Protein AF-A0A848XQP1-F1 (afdb_monomer_lite)

Sequence (62 aa):
MEVAIEDGTVDGDSFTFVTVLEMRGNTIRQVHRGTVEGDVMSGVVEGPRGEQPFTGTRVSSD

pLDDT: mean 94.54, std 7.46, range [58.38, 98.56]

Structure (mmCIF, N/CA/C/O backbone):
data_AF-A0A848XQP1-F1
#
_entry.id   AF-A0A848XQP1-F1
#
loop_
_atom_site.group_PDB
_atom_site.id
_atom_site.type_symbol
_atom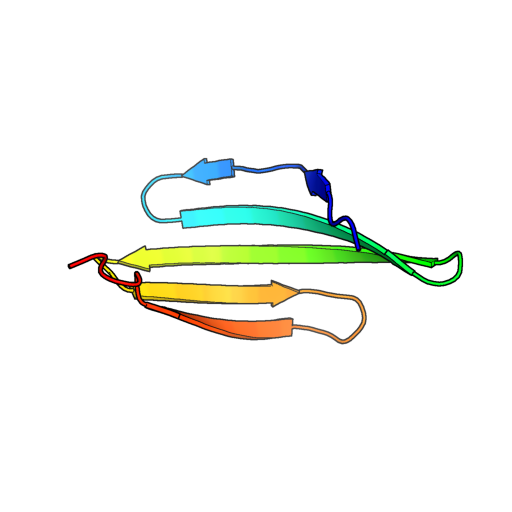_site.label_atom_id
_atom_site.label_alt_id
_atom_site.label_comp_id
_atom_site.label_asym_id
_atom_site.label_entity_id
_atom_site.label_seq_id
_atom_site.pdbx_PDB_ins_code
_atom_site.Cartn_x
_atom_site.Cartn_y
_atom_site.Cartn_z
_atom_site.occupancy
_atom_site.B_iso_or_equiv
_atom_site.auth_seq_id
_atom_site.auth_comp_id
_atom_site.auth_asym_id
_atom_site.auth_atom_id
_atom_site.pdbx_PDB_model_num
ATOM 1 N N . MET A 1 1 ? 0.984 9.899 -16.279 1.00 71.44 1 MET A N 1
ATOM 2 C CA . MET A 1 1 ? 1.812 8.748 -15.876 1.00 71.44 1 MET A CA 1
ATOM 3 C C . MET A 1 1 ? 0.845 7.733 -15.331 1.00 71.44 1 MET A C 1
ATOM 5 O O . MET A 1 1 ? 0.065 8.091 -14.460 1.00 71.44 1 MET A O 1
ATOM 9 N N . GLU A 1 2 ? 0.806 6.557 -15.933 1.00 82.25 2 GLU A N 1
ATOM 10 C CA . GLU A 1 2 ? -0.048 5.467 -15.472 1.00 82.25 2 GLU A CA 1
ATOM 11 C C . GLU A 1 2 ? 0.714 4.669 -14.412 1.00 82.25 2 GLU A C 1
ATOM 13 O O . GLU A 1 2 ? 1.926 4.484 -14.535 1.00 82.25 2 GLU A O 1
ATOM 18 N N . VAL A 1 3 ? 0.017 4.261 -13.356 1.00 93.38 3 VAL A N 1
ATOM 19 C CA . VAL A 1 3 ? 0.545 3.396 -12.299 1.00 93.38 3 VAL A CA 1
ATOM 20 C C . VAL A 1 3 ? -0.420 2.230 -12.192 1.00 93.38 3 VAL A C 1
ATOM 22 O O . VAL A 1 3 ? -1.585 2.438 -11.851 1.00 93.38 3 VAL A O 1
ATOM 25 N N . ALA A 1 4 ? 0.044 1.026 -12.517 1.00 96.00 4 ALA A N 1
ATOM 26 C CA . ALA A 1 4 ? -0.773 -0.170 -12.366 1.00 96.00 4 ALA A CA 1
ATOM 27 C C . ALA A 1 4 ? -0.792 -0.601 -10.896 1.00 96.00 4 ALA A C 1
ATOM 29 O O . ALA A 1 4 ? 0.206 -0.447 -10.186 1.00 96.00 4 ALA A O 1
ATOM 30 N N . ILE A 1 5 ? -1.927 -1.137 -10.451 1.00 97.06 5 ILE A N 1
ATOM 31 C CA . ILE A 1 5 ? -2.078 -1.765 -9.137 1.00 97.06 5 ILE A CA 1
ATOM 32 C C . ILE A 1 5 ? -2.287 -3.262 -9.359 1.00 97.06 5 ILE A C 1
ATOM 34 O O . ILE A 1 5 ? -3.159 -3.658 -10.131 1.00 97.06 5 ILE A O 1
ATOM 38 N N . GLU A 1 6 ? -1.489 -4.076 -8.679 1.00 97.56 6 GLU A N 1
ATOM 39 C CA . GLU A 1 6 ? -1.483 -5.538 -8.760 1.00 97.56 6 GLU A CA 1
ATOM 40 C C . GLU A 1 6 ? -1.562 -6.152 -7.352 1.00 97.56 6 GLU A C 1
ATOM 42 O O . GLU A 1 6 ? -1.297 -5.477 -6.354 1.00 97.56 6 GLU A O 1
ATOM 47 N N . ASP A 1 7 ? -1.925 -7.437 -7.278 1.00 97.06 7 ASP A N 1
ATOM 48 C CA . ASP A 1 7 ? -1.841 -8.278 -6.071 1.00 97.06 7 ASP A CA 1
ATOM 49 C C . ASP A 1 7 ? -2.471 -7.668 -4.801 1.00 97.06 7 ASP A C 1
ATOM 51 O O . ASP A 1 7 ? -1.957 -7.806 -3.691 1.00 97.06 7 ASP A O 1
ATOM 55 N N . GLY A 1 8 ? -3.593 -6.964 -4.968 1.00 97.69 8 GLY A N 1
ATOM 56 C CA . GLY A 1 8 ? -4.304 -6.321 -3.867 1.00 97.69 8 GLY A CA 1
ATOM 57 C C . GLY A 1 8 ? -5.031 -7.324 -2.967 1.00 97.69 8 GLY A C 1
ATOM 58 O O . GLY A 1 8 ? -5.864 -8.093 -3.449 1.00 97.69 8 GLY A O 1
ATOM 59 N N . THR A 1 9 ? -4.784 -7.270 -1.657 1.00 98.31 9 THR A N 1
ATOM 60 C CA . THR A 1 9 ? -5.540 -8.024 -0.644 1.00 98.31 9 THR A CA 1
ATOM 61 C C . THR A 1 9 ? -5.981 -7.126 0.502 1.00 98.31 9 THR A C 1
ATOM 63 O O . THR A 1 9 ? -5.256 -6.215 0.902 1.00 98.31 9 THR A O 1
ATOM 66 N N . VAL A 1 10 ? -7.138 -7.438 1.080 1.00 98.06 10 VAL A N 1
ATOM 67 C CA . VAL A 1 10 ? -7.634 -6.845 2.326 1.00 98.06 10 VAL A CA 1
ATOM 68 C C . VAL A 1 10 ? -7.961 -7.980 3.289 1.00 98.06 10 VAL A C 1
ATOM 70 O O . VAL A 1 10 ? -8.657 -8.920 2.904 1.00 98.06 10 VAL A O 1
ATOM 73 N N . ASP A 1 11 ? -7.461 -7.886 4.516 1.00 97.88 11 ASP A N 1
ATOM 74 C CA . ASP A 1 11 ? -7.740 -8.816 5.610 1.00 97.88 11 ASP A CA 1
ATOM 75 C C . ASP A 1 11 ? -8.015 -8.019 6.889 1.00 97.88 11 ASP A C 1
ATOM 77 O O . ASP A 1 11 ? -7.118 -7.397 7.456 1.0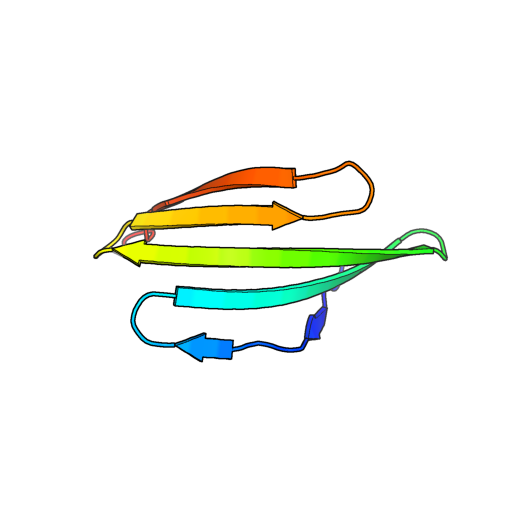0 97.88 11 ASP A O 1
ATOM 81 N N . GLY A 1 12 ? -9.281 -7.977 7.309 1.00 97.81 12 GLY A N 1
ATOM 82 C CA . GLY A 1 12 ? -9.714 -7.133 8.421 1.00 97.81 12 GLY A CA 1
ATOM 83 C C . GLY A 1 12 ? -9.430 -5.649 8.170 1.00 97.81 12 GLY A C 1
ATOM 84 O O . GLY A 1 12 ? -9.949 -5.061 7.221 1.00 97.81 12 GLY A O 1
ATOM 85 N N . ASP A 1 13 ? -8.630 -5.049 9.048 1.00 98.00 13 ASP A N 1
ATOM 86 C CA . ASP A 1 13 ? -8.161 -3.663 8.957 1.00 98.00 13 ASP A CA 1
ATOM 87 C C . ASP A 1 13 ? -6.886 -3.510 8.116 1.00 98.00 13 ASP A C 1
ATOM 89 O O . ASP A 1 13 ? -6.459 -2.386 7.855 1.00 98.00 13 ASP A O 1
ATOM 93 N N . SER A 1 14 ? -6.286 -4.620 7.686 1.00 98.31 14 SER A N 1
ATOM 94 C CA . SER A 1 14 ? -5.002 -4.664 7.003 1.00 98.31 14 SER A CA 1
ATOM 95 C C . SER A 1 14 ? -5.174 -4.727 5.487 1.00 98.31 14 SER A C 1
ATOM 97 O O . SER A 1 14 ? -6.074 -5.387 4.964 1.00 98.31 14 SER A O 1
ATOM 99 N N . PHE A 1 15 ? -4.277 -4.076 4.754 1.00 98.31 15 PHE A N 1
ATOM 100 C CA . PHE A 1 15 ? -4.209 -4.152 3.296 1.00 98.31 15 PHE A CA 1
ATOM 101 C C . PHE A 1 15 ? -2.783 -4.408 2.811 1.00 98.31 15 PHE A C 1
ATOM 103 O O . PHE A 1 15 ? -1.807 -4.005 3.448 1.00 98.31 15 PHE A O 1
ATOM 110 N N . THR A 1 16 ? -2.680 -5.026 1.633 1.00 98.44 16 THR A N 1
ATOM 111 C CA . THR A 1 16 ? -1.461 -5.043 0.819 1.00 98.44 16 THR A CA 1
ATOM 112 C C . THR A 1 16 ? -1.814 -4.787 -0.642 1.00 98.44 16 THR A C 1
ATOM 114 O O . THR A 1 16 ? -2.879 -5.205 -1.092 1.00 98.44 16 THR A O 1
ATOM 117 N N . PHE A 1 17 ? -0.947 -4.117 -1.394 1.00 98.50 17 PHE A N 1
ATOM 118 C CA . PHE A 1 17 ? -1.011 -4.067 -2.858 1.00 98.50 17 PHE A CA 1
ATOM 119 C C . PHE A 1 17 ? 0.347 -3.683 -3.443 1.00 98.50 17 PHE A C 1
ATOM 121 O O . PHE A 1 17 ? 1.190 -3.088 -2.770 1.00 98.50 17 PHE A O 1
ATOM 128 N N . VAL A 1 18 ? 0.554 -3.988 -4.721 1.00 98.44 18 VAL A N 1
ATOM 129 C CA . VAL A 1 18 ? 1.766 -3.613 -5.449 1.00 98.44 18 VAL A CA 1
ATOM 130 C C . VAL A 1 18 ? 1.442 -2.503 -6.437 1.00 98.44 18 VAL A C 1
ATOM 132 O O . VAL A 1 18 ? 0.539 -2.649 -7.254 1.00 98.44 18 VAL A O 1
ATOM 135 N N . THR A 1 19 ? 2.195 -1.403 -6.408 1.00 97.38 19 THR A N 1
ATOM 136 C CA . THR A 1 19 ? 2.189 -0.427 -7.507 1.00 97.38 19 THR A CA 1
ATOM 137 C C . THR A 1 19 ? 3.328 -0.715 -8.468 1.00 97.38 19 THR A C 1
ATOM 139 O O . THR A 1 19 ? 4.482 -0.825 -8.038 1.00 97.38 19 THR A O 1
ATOM 142 N N . VAL A 1 20 ? 3.020 -0.776 -9.761 1.00 96.62 20 VAL A N 1
ATOM 143 C CA . VAL A 1 20 ? 3.994 -0.958 -10.840 1.00 96.62 20 VAL A CA 1
ATOM 144 C C . VAL A 1 20 ? 4.086 0.331 -11.648 1.00 96.62 20 VAL A C 1
ATOM 146 O O . VAL A 1 20 ? 3.116 0.780 -12.261 1.00 96.62 20 VAL A O 1
ATOM 149 N N . LEU A 1 21 ? 5.266 0.946 -11.608 1.00 94.31 21 LEU A N 1
ATOM 150 C CA . LEU A 1 21 ? 5.574 2.203 -12.270 1.00 94.31 21 LEU A CA 1
ATOM 151 C C . LEU A 1 21 ? 6.576 1.976 -13.402 1.00 94.31 21 LEU A C 1
ATOM 153 O O . LEU A 1 21 ? 7.711 1.565 -13.165 1.00 94.31 21 LEU A O 1
ATOM 157 N N . GLU A 1 22 ? 6.176 2.330 -14.618 1.00 93.44 22 GLU A N 1
ATOM 158 C CA . GLU A 1 22 ? 7.036 2.309 -15.800 1.00 93.44 22 GLU A CA 1
ATOM 159 C C . GLU A 1 22 ? 7.650 3.695 -16.042 1.00 93.44 22 GLU A C 1
ATOM 161 O O . GLU A 1 22 ? 6.955 4.669 -16.349 1.00 93.44 22 GLU A O 1
ATOM 166 N N . MET A 1 23 ? 8.974 3.812 -15.909 1.00 88.81 23 MET A N 1
ATOM 167 C CA . MET A 1 23 ? 9.696 5.072 -16.105 1.00 88.81 23 MET A CA 1
ATOM 168 C C . MET A 1 23 ? 11.006 4.880 -16.861 1.00 88.81 23 MET A C 1
ATOM 170 O O . MET A 1 23 ? 11.939 4.241 -16.381 1.00 88.81 23 MET A O 1
ATOM 174 N N . ARG A 1 24 ? 11.123 5.551 -18.017 1.00 88.94 24 ARG A N 1
ATOM 175 C CA . ARG A 1 24 ? 12.357 5.599 -18.829 1.00 88.94 24 ARG A CA 1
ATOM 176 C C . ARG A 1 24 ? 12.905 4.201 -19.175 1.00 88.94 24 ARG A C 1
ATOM 178 O O . ARG A 1 24 ? 14.114 3.999 -19.157 1.00 88.94 24 ARG A O 1
ATOM 185 N N . GLY A 1 25 ? 12.010 3.254 -19.464 1.00 89.62 25 GLY A N 1
ATOM 186 C CA . GLY A 1 25 ? 12.359 1.863 -19.777 1.00 89.62 25 GLY A CA 1
ATOM 187 C C . GLY A 1 25 ? 12.690 0.991 -18.562 1.00 89.62 25 GLY A C 1
ATOM 188 O O . GLY A 1 25 ? 13.129 -0.137 -18.750 1.00 89.62 25 GLY A O 1
ATOM 189 N N . ASN A 1 26 ? 12.494 1.496 -17.339 1.00 91.38 26 ASN A N 1
ATOM 190 C CA . ASN A 1 26 ? 12.629 0.718 -16.112 1.00 91.38 26 ASN A CA 1
ATOM 191 C C . ASN A 1 26 ? 11.264 0.504 -15.459 1.00 91.38 26 ASN A C 1
ATOM 193 O O . ASN A 1 26 ? 10.503 1.461 -15.293 1.00 91.38 26 ASN A O 1
ATOM 197 N N . THR A 1 27 ? 11.038 -0.717 -14.988 1.00 93.75 27 THR A N 1
ATOM 198 C CA . THR A 1 27 ? 9.916 -1.076 -14.122 1.00 93.75 27 THR A CA 1
ATOM 199 C C . THR A 1 27 ? 10.324 -0.922 -12.659 1.00 93.75 27 THR A C 1
ATOM 201 O O . THR A 1 27 ? 11.301 -1.523 -12.208 1.00 93.75 27 THR A O 1
ATOM 204 N N . ILE A 1 28 ? 9.565 -0.143 -11.893 1.00 94.25 28 ILE A N 1
ATOM 205 C CA . ILE A 1 28 ? 9.712 -0.015 -10.441 1.00 94.25 28 ILE A CA 1
ATOM 206 C C . ILE A 1 28 ? 8.476 -0.627 -9.791 1.00 94.25 28 ILE A C 1
ATOM 208 O O . ILE A 1 28 ? 7.358 -0.187 -10.046 1.00 94.25 28 ILE A O 1
ATOM 212 N N . ARG A 1 29 ? 8.683 -1.625 -8.929 1.00 96.75 29 ARG A N 1
ATOM 213 C CA . ARG A 1 29 ? 7.624 -2.223 -8.106 1.00 96.75 29 ARG A CA 1
ATOM 214 C C . ARG A 1 29 ? 7.748 -1.688 -6.682 1.00 96.75 29 ARG A C 1
ATOM 216 O O . ARG A 1 29 ? 8.860 -1.618 -6.155 1.00 96.75 29 ARG A O 1
ATOM 223 N N . GLN A 1 30 ? 6.627 -1.303 -6.082 1.00 97.81 30 GLN A N 1
ATOM 224 C CA . GLN A 1 30 ? 6.560 -0.933 -4.668 1.00 97.81 30 GLN A CA 1
ATOM 225 C C . GLN A 1 30 ? 5.440 -1.708 -3.987 1.00 97.81 30 GLN A C 1
ATOM 227 O O . GLN A 1 30 ? 4.328 -1.749 -4.511 1.00 97.81 30 GLN A O 1
ATOM 232 N N . VAL A 1 31 ? 5.739 -2.307 -2.839 1.00 98.50 31 VAL A N 1
ATOM 233 C CA . VAL A 1 31 ? 4.763 -3.018 -2.011 1.00 98.50 31 VAL A CA 1
ATOM 234 C C . V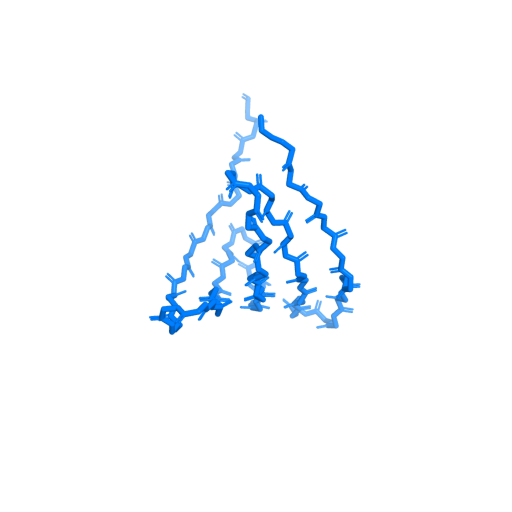AL A 1 31 ? 4.249 -2.052 -0.957 1.00 98.50 31 VAL A C 1
ATOM 236 O O . VAL A 1 31 ? 5.021 -1.520 -0.163 1.00 98.50 31 VAL A O 1
ATOM 239 N N . HIS A 1 32 ? 2.945 -1.816 -0.957 1.00 98.38 32 HIS A N 1
ATOM 240 C CA . HIS A 1 32 ? 2.258 -1.002 0.036 1.00 98.38 32 HIS A CA 1
ATOM 241 C C . HIS A 1 32 ? 1.568 -1.940 1.002 1.00 98.38 32 HIS A C 1
ATOM 243 O O . HIS A 1 32 ? 0.758 -2.754 0.570 1.00 98.38 32 HIS A O 1
ATOM 249 N N . ARG A 1 33 ? 1.866 -1.816 2.293 1.00 98.56 33 ARG A N 1
ATOM 250 C CA . ARG A 1 33 ? 1.216 -2.598 3.349 1.00 98.56 33 ARG A CA 1
ATOM 251 C C . ARG A 1 33 ? 0.906 -1.720 4.544 1.00 98.56 33 ARG A C 1
ATOM 253 O O . ARG A 1 33 ? 1.730 -0.889 4.924 1.00 98.56 33 ARG A O 1
ATOM 260 N N . GLY A 1 34 ? -0.264 -1.894 5.136 1.00 98.50 34 GLY A N 1
ATOM 261 C CA . GLY A 1 34 ? -0.694 -1.043 6.237 1.00 98.50 34 GLY A CA 1
ATOM 262 C C . GLY A 1 34 ? -2.038 -1.436 6.818 1.00 98.50 34 GLY A C 1
ATOM 263 O O . GLY A 1 34 ? -2.616 -2.446 6.425 1.00 98.50 34 GLY A O 1
ATOM 264 N N . THR A 1 35 ? -2.518 -0.609 7.740 1.00 98.56 35 THR A N 1
ATOM 265 C CA . THR A 1 35 ? -3.821 -0.746 8.393 1.00 98.56 35 THR A CA 1
ATOM 266 C C . THR A 1 35 ? -4.659 0.521 8.246 1.00 98.56 35 THR A C 1
ATOM 268 O O . THR A 1 35 ? -4.131 1.610 7.989 1.00 98.56 35 THR A O 1
ATOM 271 N N . VAL A 1 36 ? -5.975 0.380 8.404 1.00 98.06 36 VAL A N 1
ATOM 272 C CA . VAL A 1 36 ? -6.938 1.485 8.442 1.00 98.06 36 VAL A CA 1
ATOM 273 C C . VAL A 1 36 ? -7.703 1.459 9.763 1.00 98.06 36 VAL A C 1
ATOM 275 O O . VAL A 1 36 ? -8.421 0.509 10.059 1.00 98.06 36 VAL A O 1
ATOM 278 N N . GLU A 1 37 ? -7.608 2.546 10.522 1.00 97.25 37 GLU A N 1
ATOM 279 C CA . GLU A 1 37 ? -8.313 2.765 11.783 1.00 97.25 37 GLU A CA 1
ATOM 280 C C . GLU A 1 37 ? -9.179 4.029 11.670 1.00 97.25 37 GLU A C 1
ATOM 282 O O . GLU A 1 37 ? -8.696 5.164 11.721 1.00 97.25 37 GLU A O 1
ATOM 287 N N . GLY A 1 38 ? -10.488 3.840 11.482 1.00 95.19 38 GLY A N 1
ATOM 288 C CA . GLY A 1 38 ? -11.434 4.939 11.269 1.00 95.19 38 GLY A CA 1
ATOM 289 C C . GLY A 1 38 ? -11.133 5.727 9.989 1.00 95.19 38 GLY A C 1
ATOM 290 O O . GLY A 1 38 ? -11.295 5.218 8.877 1.00 95.19 38 GLY A O 1
ATOM 291 N N . ASP A 1 39 ? -10.707 6.979 10.157 1.00 96.12 39 ASP A N 1
ATOM 292 C CA . ASP A 1 39 ? -10.330 7.881 9.062 1.00 96.12 39 ASP A CA 1
ATOM 293 C C . ASP A 1 39 ? -8.818 7.988 8.861 1.00 96.12 39 ASP A C 1
ATOM 295 O O . ASP A 1 39 ? -8.363 8.771 8.028 1.00 96.12 39 ASP A O 1
ATOM 299 N N . VAL A 1 40 ? -8.028 7.216 9.603 1.00 96.56 40 VAL A N 1
ATOM 300 C CA . VAL A 1 40 ? -6.571 7.220 9.508 1.00 96.56 40 VAL A CA 1
ATOM 301 C C . VAL A 1 40 ? -6.102 5.905 8.908 1.00 96.56 40 VAL A C 1
ATOM 303 O O . VAL A 1 40 ? -6.574 4.836 9.276 1.00 96.56 40 VAL A O 1
ATOM 306 N N . MET A 1 41 ? -5.138 5.978 7.999 1.00 97.50 41 MET A N 1
ATOM 307 C CA . MET A 1 41 ? -4.361 4.823 7.569 1.00 97.50 41 MET A CA 1
ATOM 308 C C . MET A 1 41 ? -2.889 5.022 7.904 1.00 97.50 41 MET A C 1
ATOM 310 O O . MET A 1 41 ? -2.376 6.144 7.852 1.00 97.50 41 MET A O 1
ATOM 314 N N . SER A 1 42 ? -2.203 3.930 8.223 1.00 98.38 42 SER A N 1
ATOM 315 C CA . SER A 1 42 ? -0.763 3.921 8.468 1.00 98.38 42 SER A CA 1
ATOM 316 C C . SER A 1 42 ? -0.131 2.696 7.829 1.00 98.38 42 SER A C 1
ATOM 318 O O . SER A 1 42 ? -0.781 1.662 7.685 1.00 98.38 42 SER A O 1
ATOM 320 N N . GLY A 1 43 ? 1.122 2.802 7.408 1.00 98.44 43 GLY A N 1
ATOM 321 C CA . GLY A 1 43 ? 1.778 1.685 6.752 1.00 98.44 43 GLY A CA 1
ATOM 322 C C . GLY A 1 43 ? 3.192 1.985 6.302 1.00 98.44 43 GLY A C 1
ATOM 323 O O . GLY A 1 43 ? 3.809 2.975 6.700 1.00 98.44 43 GLY A O 1
ATOM 324 N N . VAL A 1 44 ? 3.694 1.103 5.449 1.00 98.56 44 VAL A N 1
ATOM 325 C CA . VAL A 1 44 ? 5.021 1.171 4.852 1.00 98.56 44 VAL A CA 1
ATOM 326 C C . VAL A 1 44 ? 4.902 0.956 3.350 1.00 98.56 44 VAL A C 1
ATOM 328 O O . VAL A 1 44 ? 4.156 0.092 2.885 1.00 98.56 44 VAL A O 1
ATOM 331 N N . VAL A 1 45 ? 5.667 1.743 2.601 1.00 98.25 45 VAL A N 1
ATOM 332 C CA . VAL A 1 45 ? 5.962 1.497 1.193 1.00 98.25 45 VAL A CA 1
ATOM 333 C C . VAL A 1 45 ? 7.362 0.904 1.110 1.00 98.25 45 VAL A C 1
ATOM 335 O O . VAL A 1 45 ? 8.345 1.576 1.421 1.00 98.25 45 VAL A O 1
ATOM 338 N N . GLU A 1 46 ? 7.460 -0.353 0.698 1.00 98.38 46 GLU A N 1
ATOM 339 C CA . GLU A 1 46 ? 8.725 -1.027 0.421 1.00 98.38 46 GLU A CA 1
ATOM 340 C C . GLU A 1 46 ? 9.052 -0.903 -1.068 1.00 98.38 46 GLU A C 1
ATOM 342 O O . GLU A 1 46 ? 8.228 -1.196 -1.935 1.00 98.38 46 GLU A O 1
ATOM 347 N N . GLY A 1 47 ? 10.266 -0.466 -1.384 1.00 96.38 47 GLY A N 1
ATOM 348 C CA . GLY A 1 47 ? 10.760 -0.438 -2.754 1.00 96.38 47 GLY A CA 1
ATOM 349 C C . GLY A 1 47 ? 12.269 -0.659 -2.827 1.00 96.38 47 GLY A C 1
ATOM 350 O O . GLY A 1 47 ? 12.918 -0.925 -1.817 1.00 96.38 47 GLY A O 1
ATOM 351 N N . PRO A 1 48 ? 12.885 -0.469 -4.008 1.00 93.38 48 PRO A N 1
ATOM 352 C CA . PRO A 1 48 ? 14.313 -0.742 -4.215 1.00 93.38 48 PRO A CA 1
ATOM 353 C C . PRO A 1 48 ? 15.273 0.067 -3.328 1.00 93.38 48 PRO A C 1
ATOM 355 O O . PRO A 1 48 ? 16.461 -0.232 -3.265 1.00 93.38 48 PRO A O 1
ATOM 358 N N . ARG A 1 49 ? 14.782 1.134 -2.686 1.00 92.19 49 ARG A N 1
ATOM 359 C CA . ARG A 1 49 ? 15.553 2.024 -1.805 1.00 92.19 49 ARG A CA 1
ATOM 360 C C . ARG A 1 49 ? 15.308 1.751 -0.317 1.00 92.19 49 ARG A C 1
ATOM 362 O O . ARG A 1 49 ? 15.770 2.530 0.510 1.00 92.19 49 ARG A O 1
ATOM 369 N N . GLY A 1 50 ? 14.605 0.668 0.002 1.00 96.44 50 GLY A N 1
ATOM 370 C C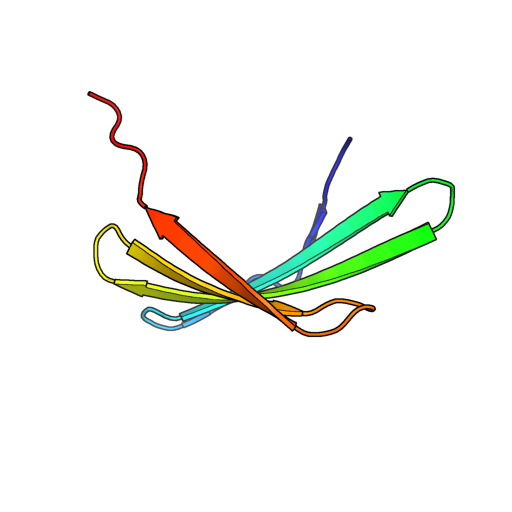A . GLY A 1 50 ? 14.194 0.313 1.353 1.00 96.44 50 GLY A CA 1
ATOM 371 C C . GLY A 1 50 ? 12.745 0.687 1.645 1.00 96.44 50 GLY A C 1
ATOM 372 O O . GLY A 1 50 ? 11.946 0.951 0.743 1.00 96.44 50 GLY A O 1
ATOM 373 N N . GLU A 1 51 ? 12.433 0.679 2.933 1.00 98.12 51 GLU A N 1
ATOM 374 C CA . GLU A 1 51 ? 11.107 0.938 3.473 1.00 98.12 51 GLU A CA 1
ATOM 375 C C . GLU A 1 51 ? 10.935 2.409 3.856 1.00 98.12 51 GLU A C 1
ATO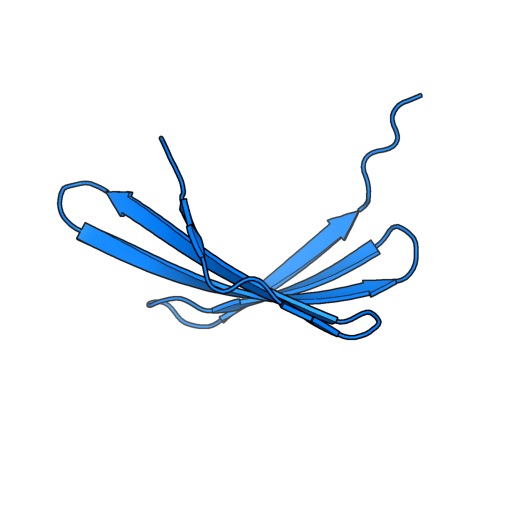M 377 O O . GLU A 1 51 ? 11.804 3.004 4.495 1.00 98.12 51 GLU A O 1
ATOM 382 N N . GLN A 1 52 ? 9.790 2.983 3.493 1.00 98.12 52 GLN A N 1
ATOM 383 C CA . GLN A 1 52 ? 9.388 4.327 3.891 1.00 98.12 52 GLN A CA 1
ATOM 384 C C . GLN A 1 52 ? 8.016 4.271 4.579 1.00 98.12 52 GLN A C 1
ATOM 386 O O . GLN A 1 52 ? 7.046 3.850 3.943 1.00 98.12 52 GLN A O 1
ATOM 391 N N . PRO A 1 53 ? 7.892 4.705 5.848 1.00 98.31 53 PRO A N 1
ATOM 392 C CA . PRO A 1 53 ? 6.596 4.780 6.507 1.00 98.31 53 PRO A CA 1
ATOM 393 C C . PRO A 1 53 ? 5.721 5.871 5.884 1.00 98.31 53 PRO A C 1
ATOM 395 O O . PRO A 1 53 ? 6.225 6.902 5.420 1.00 98.31 53 PRO A O 1
ATOM 398 N N . PHE A 1 54 ? 4.407 5.664 5.933 1.00 97.75 54 PHE A N 1
ATOM 399 C CA . PHE A 1 54 ? 3.409 6.652 5.546 1.00 97.75 54 PHE A CA 1
ATOM 400 C C . PHE A 1 54 ? 2.223 6.678 6.508 1.00 97.75 54 PHE A C 1
ATOM 402 O O . PHE A 1 54 ? 1.913 5.699 7.190 1.00 97.75 54 PHE A O 1
ATOM 409 N N . THR A 1 55 ? 1.534 7.814 6.505 1.00 97.88 55 THR A N 1
ATOM 410 C CA . THR A 1 55 ? 0.204 7.976 7.084 1.00 97.88 55 THR A CA 1
ATOM 411 C C . THR A 1 55 ? -0.695 8.694 6.084 1.00 97.88 55 THR A C 1
ATOM 413 O O . THR A 1 55 ? -0.219 9.426 5.213 1.00 97.88 55 THR A O 1
ATOM 416 N N . GLY A 1 56 ? -1.999 8.472 6.191 1.00 96.31 56 GLY A N 1
ATOM 417 C CA . GLY A 1 56 ? -3.008 9.163 5.400 1.00 96.31 56 GLY A CA 1
ATOM 418 C C . GLY A 1 56 ? -4.255 9.414 6.232 1.00 96.31 56 GLY A C 1
ATOM 419 O O . GLY A 1 56 ? -4.610 8.601 7.081 1.00 96.31 56 GLY A O 1
ATOM 420 N N . THR A 1 57 ? -4.915 10.538 5.985 1.00 96.69 57 THR A N 1
ATOM 421 C CA . THR A 1 57 ? -6.225 10.844 6.566 1.00 96.69 57 THR A CA 1
ATOM 422 C C . THR A 1 57 ? -7.249 10.866 5.443 1.00 96.69 57 THR A C 1
ATOM 424 O O . THR A 1 57 ? -6.987 11.442 4.383 1.00 96.69 57 THR A O 1
ATOM 427 N N . ARG A 1 58 ? -8.410 10.239 5.660 1.00 94.81 58 ARG A N 1
ATOM 428 C CA . ARG A 1 58 ? -9.549 10.314 4.744 1.00 94.81 58 ARG A CA 1
ATOM 429 C C . ARG A 1 58 ? -9.866 11.785 4.503 1.00 94.81 58 ARG A C 1
ATOM 431 O O . ARG A 1 58 ? -10.159 12.526 5.436 1.00 94.81 58 ARG A O 1
ATOM 438 N N . VAL A 1 59 ? -9.805 12.205 3.246 1.00 92.62 59 VAL A N 1
ATOM 439 C CA . VAL A 1 59 ? -1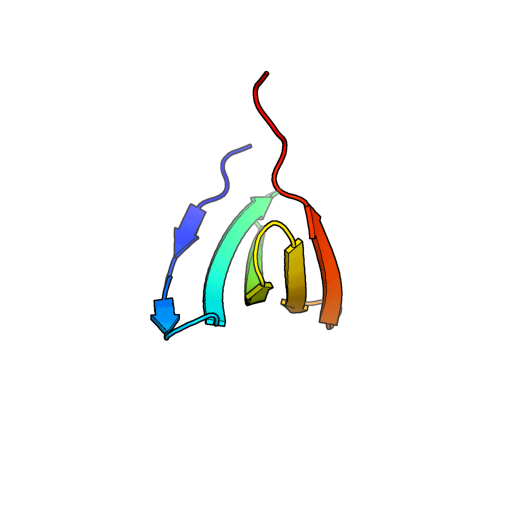0.252 13.545 2.870 1.00 92.62 59 VAL A CA 1
ATOM 440 C C . VAL A 1 59 ? -11.774 13.561 2.995 1.00 92.62 59 VAL A C 1
ATOM 442 O O . VAL A 1 59 ? -12.444 12.755 2.346 1.00 92.62 59 VAL A O 1
ATOM 445 N N . SER A 1 60 ? -12.316 14.432 3.849 1.00 84.69 60 SER A N 1
ATOM 446 C CA . SER A 1 60 ? -13.758 14.656 3.901 1.00 84.69 60 SER A CA 1
ATOM 447 C C . SER A 1 60 ? -14.191 15.419 2.651 1.00 84.69 60 SER A C 1
ATOM 449 O O . SER A 1 60 ? -13.546 16.377 2.225 1.00 84.69 60 SER A O 1
ATOM 451 N N . SER A 1 61 ? -15.276 14.965 2.038 1.00 66.44 61 SER A N 1
ATOM 452 C CA . SER A 1 61 ? -15.988 15.706 1.004 1.00 66.44 61 SER A CA 1
ATOM 453 C C . SER A 1 61 ? -17.228 16.323 1.649 1.00 66.44 61 SER A C 1
ATOM 455 O O . SER A 1 61 ? -18.298 15.717 1.593 1.00 66.44 61 SER A O 1
ATOM 457 N N . ASP A 1 62 ? -17.058 17.456 2.331 1.00 58.38 62 ASP A N 1
ATOM 458 C CA . ASP A 1 62 ? -18.170 18.380 2.606 1.00 58.38 62 ASP A CA 1
ATOM 459 C C . ASP A 1 62 ? -18.426 19.269 1.378 1.00 58.38 62 ASP A C 1
ATOM 461 O O . ASP A 1 62 ? -17.433 19.668 0.719 1.00 58.38 62 ASP A O 1
#

Secondary structure (DSSP, 8-state):
--EEEEEEEEETTEEEEEEEEEETTEEEEEEEEEEEETTEEEEEEEETTEEEEEEEEPPP--

Radius of gyration: 13.18 Å; chains: 1; bounding box: 34×27×32 Å

Foldseek 3Di:
DDWDKADWDDDPQKIWIWIWDDDPNDTWIWIWIWGDDPQKIWTWIQTPVGIDIDMDGHDDDD